Protein AF-D8TFS9-F1 (afdb_monomer)

Radius of gyration: 21.05 Å; Cα contacts (8 Å, |Δi|>4): 152; chains: 1; bounding box: 56×40×68 Å

pLDDT: mean 81.39, std 11.52, range [49.81, 95.06]

Nearest PDB structures (foldseek):
  8snb-assembly1_8K  TM=3.494E-01  e=4.617E+00  Strongylocentrotus purpuratus
  9cpb-assembly1_5T  TM=3.994E-01  e=9.824E+00  Bos taurus

InterPro domains:
  IPR008390 AWPM-19-like [PF05512] (21-144)
  IPR008390 AWPM-19-like [PTHR33294] (7-156)

Solvent-accessible surface area (backbone atoms only — not comparable to full-atom values): 8998 Å² total; per-residue (Å²): 110,76,71,59,58,51,52,55,49,51,52,51,52,53,50,47,52,52,49,50,54,53,33,54,52,47,32,51,45,21,50,50,53,44,55,48,42,61,74,62,42,52,95,91,51,55,75,66,51,55,86,87,56,52,65,55,51,56,58,33,21,53,41,37,36,54,23,24,55,44,37,52,53,20,43,53,36,42,52,53,18,72,75,66,73,39,73,74,38,44,56,53,20,43,54,35,40,53,53,22,38,55,35,25,48,54,24,26,54,42,33,54,51,49,66,71,67,57,72,91,75,54,72,65,58,58,48,44,40,53,52,40,59,48,47,38,59,59,44,48,56,54,48,52,53,45,52,54,52,52,54,55,53,53,62,75,69,52,76,83,78,71,80,77,78,82,125

Sequence (167 aa):
MVRQDQIARALSLFSLLALTIFYVITIALASWALNRAFKESTPGSPVLGSTHGNAATPFLALTTLISGVVGMAAVILGLQHVASWKAKTLIAANAATIIAWALSLLAMGLACREVGLGGRRDGNLRSLEGFVIFLPWVLLVQMVTWQAAMVVQRVEHAPPTTPRMTV

Secondary structure (DSSP, 8-state):
-HHHHHHHHHHHHHHHHHHHHHHHHHHHHHHHHHHHHHHH--TTS-TTS-SSS-TTHHHHHHHHHHHHHHHHHHHHHHHHHHHH--HHHHHHHHHHHHHHHHHHHHHHHHHHHHHHH-----HHHHHHHHHHHHHHHHHHHHHHHHHHHHHHHHHHTSPP-------

Foldseek 3Di:
DVVVLVVLLVVLVVLLVVLLVLLVLLLVLLVVLLVVLCVQDDVPRPSQDDPAADSLSPVLSVLSNVLSVLSVVLSVLSVVCSVPVDPVSLVVSLVSLVVSLVSLVVSLVSLVVRVVVDHDDDPSSVVSSVSSVCSNVSSVVSNVSSVVSNVVVVVVPDDPPDPPPDD

Organism: Selaginella moellendorffii (NCBI:txid88036)

Structure (mmCIF, N/CA/C/O backbone):
data_AF-D8TFS9-F1
#
_entry.id   AF-D8TFS9-F1
#
loop_
_atom_site.group_PDB
_atom_site.id
_atom_site.type_symbol
_atom_site.label_atom_id
_atom_site.label_alt_id
_atom_site.label_comp_id
_atom_site.label_asym_id
_atom_site.label_entity_id
_atom_site.label_seq_id
_atom_site.pdbx_PDB_ins_code
_atom_site.Cartn_x
_atom_site.Cartn_y
_atom_site.Cartn_z
_atom_site.occupancy
_atom_site.B_iso_or_equiv
_atom_site.auth_seq_id
_atom_site.auth_comp_id
_atom_site.auth_asym_id
_atom_site.auth_atom_id
_atom_site.pdbx_PDB_model_num
ATOM 1 N N . MET A 1 1 ? -25.813 3.974 19.005 1.00 54.72 1 MET A N 1
ATOM 2 C CA . MET A 1 1 ? -24.366 3.669 19.011 1.00 54.72 1 MET A CA 1
ATOM 3 C C . MET A 1 1 ? -24.050 2.379 18.260 1.00 54.72 1 MET A C 1
ATOM 5 O O . MET A 1 1 ? -23.499 2.499 17.180 1.00 54.72 1 MET A O 1
ATOM 9 N N . VAL A 1 2 ? -24.558 1.205 18.670 1.00 58.91 2 VAL A N 1
ATOM 10 C CA . VAL A 1 2 ? -24.232 -0.115 18.062 1.00 58.91 2 VAL A CA 1
ATOM 11 C C . VAL A 1 2 ? -24.246 -0.178 16.519 1.00 58.91 2 VAL A C 1
ATOM 13 O O . VAL A 1 2 ? -23.378 -0.810 15.930 1.00 58.91 2 VAL A O 1
ATOM 16 N N . ARG A 1 3 ? -25.195 0.473 15.827 1.00 65.12 3 ARG A N 1
ATOM 17 C CA . ARG A 1 3 ? -25.280 0.425 14.350 1.00 65.12 3 ARG A CA 1
ATOM 18 C C . ARG A 1 3 ? -24.186 1.242 13.640 1.00 65.12 3 ARG A C 1
ATOM 20 O O . ARG A 1 3 ? -23.783 0.864 12.547 1.00 65.12 3 ARG A O 1
ATOM 27 N N . GLN A 1 4 ? -23.699 2.334 14.237 1.00 65.25 4 GLN A N 1
ATOM 28 C CA . GLN A 1 4 ? -22.657 3.171 13.622 1.00 65.25 4 GLN A CA 1
ATOM 29 C C . GLN A 1 4 ? -21.270 2.530 13.732 1.00 65.25 4 GLN A C 1
ATOM 31 O O . GLN A 1 4 ? -20.496 2.576 12.778 1.00 65.25 4 GLN A O 1
ATOM 36 N N . ASP A 1 5 ? -21.015 1.823 14.831 1.00 69.44 5 ASP A N 1
ATOM 37 C CA . ASP A 1 5 ? -19.751 1.117 15.058 1.00 69.44 5 ASP A CA 1
ATOM 38 C C . ASP A 1 5 ? -19.565 -0.042 14.063 1.00 69.44 5 ASP A C 1
ATOM 40 O O . ASP A 1 5 ? -18.458 -0.306 13.595 1.00 69.44 5 ASP A O 1
ATOM 44 N N . GLN A 1 6 ? -20.662 -0.707 13.677 1.00 77.62 6 GLN A N 1
ATOM 45 C CA . GLN A 1 6 ? -20.653 -1.778 12.672 1.00 77.62 6 GLN A CA 1
ATOM 46 C C . GLN A 1 6 ? -20.359 -1.253 11.261 1.00 77.62 6 GLN A C 1
ATOM 48 O O . GLN A 1 6 ? -19.581 -1.864 10.531 1.00 77.62 6 GLN A O 1
ATOM 53 N N . ILE A 1 7 ? -20.928 -0.102 10.885 1.00 79.81 7 ILE A N 1
ATOM 54 C CA . ILE A 1 7 ? -20.687 0.517 9.571 1.00 79.81 7 ILE A CA 1
ATOM 55 C C . ILE A 1 7 ? -19.230 0.985 9.461 1.00 79.81 7 ILE A C 1
ATOM 57 O O . ILE A 1 7 ? -18.580 0.725 8.451 1.00 79.81 7 ILE A O 1
ATOM 61 N N . ALA A 1 8 ? -18.688 1.610 10.512 1.00 76.81 8 ALA A N 1
ATOM 62 C CA . ALA A 1 8 ? -17.292 2.048 10.541 1.00 76.81 8 ALA A CA 1
ATOM 63 C C . ALA A 1 8 ? -16.307 0.868 10.439 1.00 76.81 8 ALA A C 1
ATOM 65 O O . ALA A 1 8 ? -15.311 0.952 9.721 1.00 76.81 8 ALA A O 1
ATOM 66 N N . ARG A 1 9 ? -16.609 -0.254 11.108 1.00 81.44 9 ARG A N 1
ATOM 67 C CA . ARG A 1 9 ? -15.831 -1.501 11.015 1.00 81.44 9 ARG A CA 1
ATOM 68 C C . ARG A 1 9 ? -15.893 -2.130 9.628 1.00 81.44 9 ARG A C 1
ATOM 70 O O . ARG A 1 9 ? -14.866 -2.542 9.103 1.00 81.44 9 ARG A O 1
ATOM 77 N N . ALA A 1 10 ? -17.075 -2.192 9.023 1.00 85.56 10 ALA A N 1
ATOM 78 C CA . ALA A 1 10 ? -17.228 -2.735 7.677 1.00 85.56 10 ALA A CA 1
ATOM 79 C C . ALA A 1 10 ? -16.468 -1.890 6.640 1.00 85.56 10 ALA A C 1
ATOM 81 O O . ALA A 1 10 ? -15.770 -2.438 5.788 1.00 85.56 10 ALA A O 1
ATOM 82 N N . LEU A 1 11 ? -16.546 -0.560 6.755 1.00 86.12 11 LEU A N 1
ATOM 83 C CA . LEU A 1 11 ? -15.844 0.365 5.867 1.00 86.12 11 LEU A CA 1
ATOM 84 C C . LEU A 1 11 ? -14.318 0.249 6.004 1.00 86.12 11 LEU A C 1
ATOM 86 O O . LEU A 1 11 ? -13.615 0.213 4.994 1.00 86.12 11 LEU A O 1
ATOM 90 N N . SER A 1 12 ? -13.800 0.151 7.234 1.00 86.19 12 SER A N 1
ATOM 91 C CA . SER A 1 12 ? -12.358 0.004 7.458 1.00 86.19 12 SER A CA 1
ATOM 92 C C . SER A 1 12 ? -11.834 -1.340 6.953 1.00 86.19 12 SER A C 1
ATOM 94 O O . SER A 1 12 ? -10.792 -1.376 6.305 1.00 86.19 12 SER A O 1
ATOM 96 N N . LEU A 1 13 ? -12.574 -2.433 7.158 1.00 89.19 13 LEU A N 1
ATOM 97 C CA . LEU A 1 13 ? -12.218 -3.747 6.617 1.00 89.19 13 LEU A CA 1
ATOM 98 C C . LEU A 1 13 ? -12.205 -3.757 5.087 1.00 89.19 13 LEU A C 1
ATOM 100 O O . LEU A 1 13 ? -11.273 -4.294 4.492 1.00 89.19 13 LEU A O 1
ATOM 104 N N . PHE A 1 14 ? -13.200 -3.136 4.449 1.00 89.56 14 PHE A N 1
ATOM 105 C CA . PHE A 1 14 ? -13.251 -3.019 2.993 1.00 89.56 14 PHE A CA 1
ATOM 106 C C . PHE A 1 14 ? -12.044 -2.244 2.441 1.00 89.56 14 PHE A C 1
ATOM 108 O O . PHE A 1 14 ? -11.388 -2.699 1.504 1.00 89.56 14 PHE A O 1
ATOM 115 N N . SER A 1 15 ? -11.704 -1.113 3.066 1.00 87.50 15 SER A N 1
ATOM 116 C CA . SER A 1 15 ? -10.525 -0.311 2.715 1.00 87.50 15 SER A CA 1
ATOM 117 C C . SER A 1 15 ? -9.213 -1.090 2.895 1.00 87.50 15 SER A C 1
ATOM 119 O O . SER A 1 15 ? -8.370 -1.107 1.998 1.00 87.50 15 SER A O 1
ATOM 121 N N . LEU A 1 16 ? -9.053 -1.81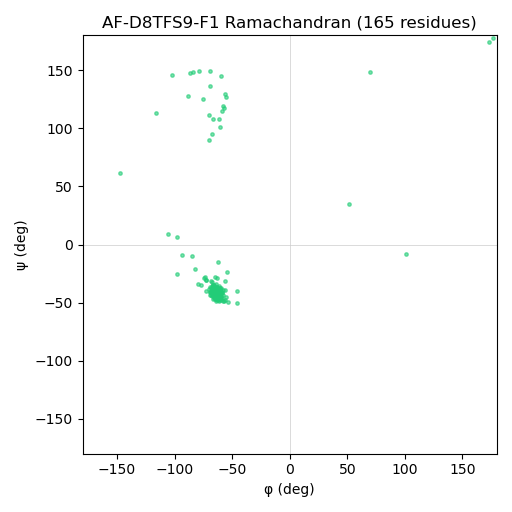3 4.010 1.00 90.31 16 LEU A N 1
ATOM 122 C CA . LEU A 1 16 ? -7.874 -2.648 4.269 1.00 90.31 16 LEU A CA 1
ATOM 123 C C . LEU A 1 16 ? -7.743 -3.803 3.265 1.00 90.31 16 LEU A C 1
ATOM 125 O O . LEU A 1 16 ? -6.632 -4.112 2.829 1.00 90.31 16 LEU A O 1
ATOM 129 N N . LEU A 1 17 ? -8.856 -4.416 2.852 1.00 91.62 17 LEU A N 1
ATOM 130 C CA . LEU A 1 17 ? -8.852 -5.447 1.814 1.00 91.62 17 LEU A CA 1
ATOM 131 C C . LEU A 1 17 ? -8.394 -4.870 0.468 1.00 91.62 17 LEU A C 1
ATOM 133 O O . LEU A 1 17 ? -7.517 -5.444 -0.177 1.00 91.62 17 LEU A O 1
ATOM 137 N N . ALA A 1 18 ? -8.935 -3.714 0.074 1.00 90.56 18 ALA A N 1
ATOM 138 C CA . ALA A 1 18 ? -8.519 -3.025 -1.143 1.00 90.56 18 ALA A CA 1
ATOM 139 C C . ALA A 1 18 ? -7.018 -2.692 -1.112 1.00 90.56 18 ALA A C 1
ATOM 141 O O . ALA A 1 18 ? -6.302 -3.004 -2.063 1.00 90.56 18 ALA A O 1
ATOM 142 N N . LEU A 1 19 ? -6.517 -2.148 0.003 1.00 91.56 19 LEU A N 1
ATOM 143 C CA . LEU A 1 19 ? -5.090 -1.875 0.199 1.00 91.56 19 LEU A CA 1
ATOM 144 C C . LEU A 1 19 ? -4.236 -3.139 0.078 1.00 91.56 19 LEU A C 1
ATOM 146 O O . LEU A 1 19 ? -3.196 -3.103 -0.572 1.00 91.56 19 LEU A O 1
ATOM 150 N N . THR A 1 20 ? -4.685 -4.262 0.642 1.00 93.19 20 THR A N 1
ATOM 151 C CA . THR A 1 20 ? -3.983 -5.550 0.523 1.00 93.19 20 THR A CA 1
ATOM 152 C C . THR A 1 20 ? -3.798 -5.941 -0.942 1.00 93.19 20 THR A C 1
ATOM 154 O O . THR A 1 20 ? -2.691 -6.265 -1.364 1.00 93.19 20 THR A O 1
ATOM 157 N N . ILE A 1 21 ? -4.869 -5.864 -1.736 1.00 93.44 21 ILE A N 1
ATOM 158 C CA . ILE A 1 21 ? -4.841 -6.200 -3.165 1.00 93.44 21 ILE A CA 1
ATOM 159 C C . ILE A 1 21 ? -3.891 -5.257 -3.913 1.00 93.44 21 ILE A C 1
ATOM 161 O O . ILE A 1 21 ? -3.036 -5.716 -4.671 1.00 93.44 21 ILE A O 1
ATOM 165 N N . PHE A 1 22 ? -3.993 -3.950 -3.660 1.00 91.62 22 PHE A N 1
ATOM 166 C CA . PHE A 1 22 ? -3.105 -2.948 -4.249 1.00 91.62 22 PHE A CA 1
ATOM 167 C C . PHE A 1 22 ? -1.629 -3.220 -3.925 1.00 91.62 22 PHE A C 1
ATOM 169 O O . PHE A 1 22 ? -0.792 -3.158 -4.823 1.00 91.62 22 PHE A O 1
ATOM 176 N N . TYR A 1 23 ? -1.303 -3.569 -2.677 1.00 92.56 23 TYR A N 1
ATOM 177 C CA . TYR A 1 23 ? 0.067 -3.887 -2.273 1.00 92.56 23 TYR A CA 1
ATOM 178 C C . TYR A 1 23 ? 0.597 -5.177 -2.896 1.00 92.56 23 TYR A C 1
ATOM 180 O O . TYR A 1 23 ? 1.743 -5.216 -3.335 1.00 92.56 23 TYR A O 1
ATOM 188 N N . VAL A 1 24 ? -0.223 -6.224 -2.998 1.00 94.12 24 VAL A N 1
ATOM 189 C CA . VAL A 1 24 ? 0.186 -7.468 -3.668 1.00 94.12 24 VAL A CA 1
ATOM 190 C C . VAL A 1 24 ? 0.508 -7.206 -5.141 1.00 94.12 24 VAL A C 1
ATOM 192 O O . VAL A 1 24 ? 1.537 -7.666 -5.637 1.00 94.12 24 VAL A O 1
ATOM 195 N N . ILE A 1 25 ? -0.326 -6.421 -5.831 1.00 92.19 25 ILE A N 1
ATOM 196 C CA . ILE A 1 25 ? -0.108 -6.069 -7.239 1.00 92.19 25 ILE A CA 1
ATOM 197 C C . ILE A 1 25 ? 1.161 -5.221 -7.404 1.00 92.19 25 ILE A C 1
ATOM 199 O O . ILE A 1 25 ? 1.980 -5.522 -8.2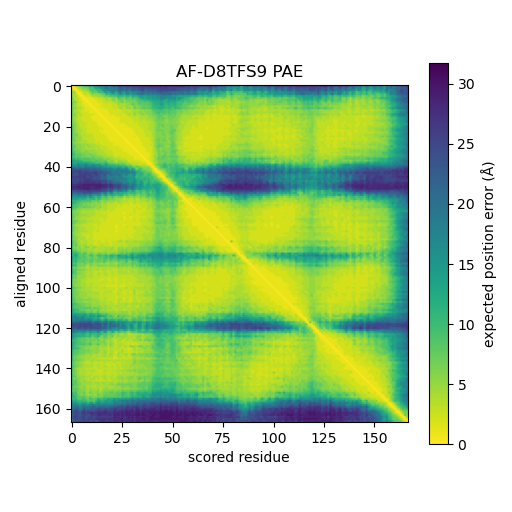73 1.00 92.19 25 ILE A O 1
ATOM 203 N N . THR A 1 26 ? 1.370 -4.194 -6.571 1.00 91.31 26 THR A N 1
ATOM 204 C CA . THR A 1 26 ? 2.572 -3.347 -6.672 1.00 91.31 26 THR A CA 1
ATOM 205 C C . THR A 1 26 ? 3.849 -4.113 -6.370 1.00 91.31 26 THR A C 1
ATOM 207 O O . THR A 1 26 ? 4.826 -3.948 -7.098 1.00 91.31 26 THR A O 1
ATOM 210 N N . ILE A 1 27 ? 3.848 -4.997 -5.368 1.00 93.19 27 ILE A N 1
ATOM 211 C CA . ILE A 1 27 ? 4.997 -5.858 -5.062 1.00 93.19 27 ILE A CA 1
ATOM 212 C C . ILE A 1 27 ? 5.284 -6.799 -6.235 1.00 93.19 27 ILE A C 1
ATOM 214 O O . ILE A 1 27 ? 6.445 -6.943 -6.617 1.00 93.19 27 ILE A O 1
ATOM 218 N N . ALA A 1 28 ? 4.260 -7.407 -6.841 1.00 92.44 28 ALA A N 1
ATOM 219 C CA . ALA A 1 28 ? 4.433 -8.302 -7.985 1.00 92.44 28 ALA A CA 1
ATOM 220 C C . ALA A 1 28 ? 5.030 -7.572 -9.201 1.00 92.44 28 ALA A C 1
ATOM 222 O O . ALA A 1 28 ? 5.991 -8.053 -9.804 1.00 92.44 28 ALA A O 1
ATOM 223 N N . LEU A 1 29 ? 4.514 -6.382 -9.524 1.00 88.06 29 LEU A N 1
ATOM 224 C CA . LEU A 1 29 ? 5.020 -5.549 -10.616 1.00 88.06 29 LEU A CA 1
ATOM 225 C C . LEU A 1 29 ? 6.446 -5.036 -10.344 1.00 88.06 29 LEU A C 1
ATOM 227 O O . LEU A 1 29 ? 7.290 -5.080 -11.239 1.00 88.06 29 LEU A O 1
ATOM 231 N N . ALA A 1 30 ? 6.744 -4.607 -9.114 1.00 88.25 30 ALA A N 1
ATOM 232 C CA . ALA A 1 30 ? 8.082 -4.169 -8.715 1.00 88.25 30 ALA A CA 1
ATOM 233 C C . ALA A 1 30 ? 9.095 -5.326 -8.740 1.00 88.25 30 ALA A C 1
ATOM 235 O O . ALA A 1 30 ? 10.209 -5.166 -9.237 1.00 88.25 30 ALA A O 1
ATOM 236 N N . SER A 1 31 ? 8.691 -6.515 -8.283 1.00 89.56 31 SER A N 1
ATOM 237 C CA . SER A 1 31 ? 9.503 -7.738 -8.346 1.00 89.56 31 SER A CA 1
ATOM 238 C C . SER A 1 31 ? 9.793 -8.142 -9.788 1.00 89.56 31 SER A C 1
ATOM 240 O O . SER A 1 31 ? 10.921 -8.504 -10.118 1.00 89.56 31 SER A O 1
ATOM 242 N N . TRP A 1 32 ? 8.796 -8.040 -10.671 1.00 88.50 32 TRP A N 1
ATOM 243 C CA . TRP A 1 32 ? 8.974 -8.280 -12.101 1.00 88.50 32 TRP A CA 1
ATOM 244 C C . TRP A 1 32 ? 9.969 -7.293 -12.725 1.00 88.50 32 TRP A C 1
ATOM 246 O O . TRP A 1 32 ? 10.882 -7.723 -13.432 1.00 88.50 32 TRP A O 1
ATOM 256 N N . ALA A 1 33 ? 9.837 -5.996 -12.425 1.00 83.38 33 ALA A N 1
ATOM 257 C CA . ALA A 1 33 ? 10.741 -4.960 -12.923 1.00 83.38 33 ALA A CA 1
ATOM 258 C C . ALA A 1 33 ? 12.186 -5.187 -12.444 1.00 83.38 33 ALA A C 1
ATOM 260 O O . ALA A 1 33 ? 13.122 -5.109 -13.239 1.00 83.38 33 ALA A O 1
ATOM 261 N N . LEU A 1 34 ? 12.365 -5.552 -11.171 1.00 83.44 34 LEU A N 1
ATOM 262 C CA . LEU A 1 34 ? 13.675 -5.848 -10.594 1.00 83.44 34 LEU A CA 1
ATOM 263 C C . LEU A 1 34 ? 14.302 -7.119 -11.194 1.00 83.44 34 LEU A C 1
ATOM 265 O O . LEU A 1 34 ? 15.473 -7.118 -11.564 1.00 83.44 34 LEU A O 1
ATOM 269 N N . ASN A 1 35 ? 13.523 -8.194 -11.355 1.00 85.62 35 ASN A N 1
ATOM 270 C CA . ASN A 1 35 ? 13.983 -9.433 -11.994 1.00 85.62 35 ASN A CA 1
ATOM 271 C C . ASN A 1 35 ? 14.444 -9.196 -13.438 1.00 85.62 35 ASN A C 1
ATOM 273 O O . ASN A 1 35 ? 15.411 -9.796 -13.901 1.00 85.62 35 ASN A O 1
ATOM 277 N N . ARG A 1 36 ? 13.759 -8.307 -14.160 1.00 78.00 36 ARG A N 1
ATOM 278 C CA . ARG A 1 36 ? 14.151 -7.934 -15.515 1.00 78.00 36 ARG A CA 1
ATOM 279 C C . ARG A 1 36 ? 15.452 -7.134 -15.543 1.00 78.00 36 ARG A C 1
ATOM 281 O O . ARG A 1 36 ? 16.306 -7.443 -16.367 1.00 78.00 36 ARG A O 1
ATOM 288 N N . ALA A 1 37 ? 15.636 -6.203 -14.607 1.00 75.38 37 ALA A N 1
ATOM 289 C CA . ALA A 1 37 ? 16.886 -5.457 -14.474 1.00 75.38 37 ALA A CA 1
ATOM 290 C C . ALA A 1 37 ? 18.102 -6.391 -14.302 1.00 75.38 37 ALA A C 1
ATOM 292 O O . ALA A 1 37 ? 19.131 -6.176 -14.934 1.00 75.38 37 ALA A O 1
ATOM 293 N N . PHE A 1 38 ? 17.962 -7.480 -13.534 1.00 74.94 38 PHE A N 1
ATOM 294 C CA . PHE A 1 38 ? 19.022 -8.489 -13.391 1.00 74.94 38 PHE A CA 1
ATOM 295 C C . PHE A 1 38 ? 19.268 -9.323 -14.654 1.00 74.94 38 PHE A C 1
ATOM 297 O O . PHE A 1 38 ? 20.406 -9.680 -14.943 1.00 74.94 38 PHE A O 1
ATOM 304 N N . LYS A 1 39 ? 18.222 -9.665 -15.414 1.00 74.75 39 LYS A N 1
ATOM 305 C CA . LYS A 1 39 ? 18.382 -10.435 -16.662 1.00 74.75 39 LYS A CA 1
ATOM 306 C C . LYS A 1 39 ? 19.086 -9.638 -17.754 1.00 74.75 39 LYS A C 1
ATOM 308 O O . LYS A 1 39 ? 19.762 -10.221 -18.593 1.00 74.75 39 LYS A O 1
ATOM 313 N N . GLU A 1 40 ? 18.887 -8.327 -17.756 1.00 70.94 40 GLU A N 1
ATOM 314 C CA . GLU A 1 40 ? 19.415 -7.426 -18.778 1.00 70.94 40 GLU A CA 1
ATOM 315 C C . GLU A 1 40 ? 20.770 -6.814 -18.393 1.00 70.94 40 GLU A C 1
ATOM 317 O O . GLU A 1 40 ? 21.414 -6.198 -19.241 1.00 70.94 40 GLU A O 1
ATOM 322 N N . SER A 1 41 ? 21.238 -6.999 -17.151 1.00 66.12 41 SER A N 1
ATOM 323 C CA . SER A 1 41 ? 22.560 -6.532 -16.735 1.00 66.12 41 SER A CA 1
ATOM 324 C C . SER A 1 41 ? 23.665 -7.357 -17.404 1.00 66.12 41 SER A C 1
ATOM 326 O O . SER A 1 41 ? 23.852 -8.536 -17.102 1.00 66.12 41 SER A O 1
ATOM 328 N N . THR A 1 42 ? 24.414 -6.735 -18.312 1.00 63.09 42 THR A N 1
ATOM 329 C CA . THR A 1 42 ? 25.625 -7.308 -18.921 1.00 63.09 42 THR A CA 1
ATOM 330 C C . THR A 1 42 ? 26.779 -7.427 -17.911 1.00 63.09 42 THR A C 1
ATOM 332 O O . THR A 1 42 ? 26.905 -6.577 -17.022 1.00 63.09 42 THR A O 1
ATOM 335 N N . PRO A 1 43 ? 27.678 -8.426 -18.043 1.00 59.94 43 PRO A N 1
ATOM 336 C CA . PRO A 1 43 ? 28.878 -8.512 -17.212 1.00 59.94 43 PRO A CA 1
ATOM 337 C C . PRO A 1 43 ? 29.731 -7.245 -17.379 1.00 59.94 43 PRO A C 1
ATOM 339 O O . PRO A 1 43 ? 30.222 -6.968 -18.470 1.00 59.94 43 PRO A O 1
ATOM 342 N N . GLY A 1 44 ? 29.877 -6.456 -16.311 1.00 60.66 44 GLY A N 1
ATOM 343 C CA . GLY A 1 44 ? 30.644 -5.202 -16.310 1.00 60.66 44 GLY A CA 1
ATOM 344 C C . GLY A 1 44 ? 29.820 -3.910 -16.418 1.00 60.66 44 GLY A C 1
ATOM 345 O O . GLY A 1 44 ? 30.378 -2.835 -16.210 1.00 60.66 44 GLY A O 1
ATOM 346 N N . SER A 1 45 ? 28.506 -3.977 -16.669 1.00 58.53 45 SER A N 1
ATOM 347 C CA . SER A 1 45 ? 27.613 -2.813 -16.517 1.00 58.53 45 SER A CA 1
ATOM 348 C C . SER A 1 45 ? 27.109 -2.689 -15.072 1.00 58.53 45 SER A C 1
ATOM 350 O O . SER A 1 45 ? 26.908 -3.720 -14.422 1.00 58.53 45 SER A O 1
ATOM 352 N N . PRO A 1 46 ? 26.868 -1.472 -14.542 1.00 59.12 46 PRO A N 1
ATOM 353 C CA . PRO A 1 46 ? 26.258 -1.318 -13.226 1.00 59.12 46 PRO A CA 1
ATOM 354 C C . PRO A 1 46 ? 24.911 -2.051 -13.185 1.00 59.12 46 PRO A C 1
ATOM 356 O O . PRO A 1 46 ? 24.059 -1.810 -14.030 1.00 59.12 46 PRO A O 1
ATOM 359 N N . VAL A 1 47 ? 24.684 -2.895 -12.172 1.00 57.88 47 VAL A N 1
ATOM 360 C CA . VAL A 1 47 ? 23.406 -3.613 -11.947 1.00 57.88 47 VAL A CA 1
ATOM 361 C C . VAL A 1 47 ? 22.203 -2.651 -11.872 1.00 57.88 47 VAL A C 1
ATOM 363 O O . VAL A 1 47 ? 21.069 -3.028 -12.146 1.00 57.88 47 VAL A O 1
ATOM 366 N N . LEU A 1 48 ? 22.463 -1.386 -11.524 1.00 59.47 48 LEU A N 1
ATOM 367 C CA . LEU A 1 48 ? 21.488 -0.298 -11.411 1.00 59.47 48 LEU A CA 1
ATOM 368 C C . LEU A 1 48 ? 21.560 0.716 -12.576 1.00 59.47 48 LEU A C 1
ATOM 370 O O . LEU A 1 48 ? 20.945 1.775 -12.494 1.00 59.47 48 LEU A O 1
ATOM 374 N N . GLY A 1 49 ? 22.326 0.433 -13.636 1.00 53.97 49 GLY A N 1
ATOM 375 C CA . GLY A 1 49 ? 22.506 1.294 -14.809 1.00 53.97 49 GLY A CA 1
ATOM 376 C C . GLY A 1 49 ? 21.959 0.610 -16.057 1.00 53.97 49 GLY A C 1
ATOM 377 O O . GLY A 1 49 ? 22.465 -0.425 -16.477 1.00 53.97 49 GLY A O 1
ATOM 378 N N . SER A 1 50 ? 20.892 1.155 -16.630 1.00 52.41 50 SER A N 1
ATOM 379 C CA . SER A 1 50 ? 20.107 0.478 -17.658 1.00 52.41 50 SER A CA 1
ATOM 380 C C . SER A 1 50 ? 20.782 0.457 -19.034 1.00 52.41 50 SER A C 1
ATOM 382 O O . SER A 1 50 ? 21.062 1.495 -19.630 1.00 52.41 50 SER A O 1
ATOM 384 N N . THR A 1 51 ? 20.938 -0.748 -19.587 1.00 49.81 51 THR A N 1
ATOM 385 C CA . THR A 1 51 ? 21.197 -0.985 -21.017 1.00 49.81 51 THR A CA 1
ATOM 386 C C . THR A 1 51 ? 19.891 -0.961 -21.836 1.00 49.81 51 THR A C 1
ATOM 388 O O . THR A 1 51 ? 19.942 -0.689 -23.028 1.00 49.81 51 THR A O 1
ATOM 391 N N . HIS A 1 52 ? 18.710 -1.164 -21.220 1.00 51.84 52 HIS A N 1
ATOM 392 C CA . HIS A 1 52 ? 17.393 -1.126 -21.893 1.00 51.84 52 HIS A CA 1
ATOM 393 C C . HIS A 1 52 ? 16.257 -0.600 -20.981 1.00 51.84 52 HIS A C 1
ATOM 395 O O . HIS A 1 52 ? 15.281 -1.282 -20.691 1.00 51.84 52 HIS A O 1
ATOM 401 N N . GLY A 1 53 ? 16.376 0.645 -20.518 1.00 58.91 53 GLY A N 1
ATOM 402 C CA . GLY A 1 53 ? 15.394 1.331 -19.666 1.00 58.91 53 GLY A CA 1
ATOM 403 C C . GLY A 1 53 ? 15.904 2.714 -19.262 1.00 58.91 53 GLY A C 1
ATOM 404 O O . GLY A 1 53 ? 17.024 3.076 -19.626 1.00 58.91 53 GLY A O 1
ATOM 405 N N . ASN A 1 54 ? 15.125 3.494 -18.518 1.00 64.81 54 ASN A N 1
ATOM 406 C CA . ASN A 1 54 ? 15.617 4.758 -17.972 1.00 64.81 54 ASN A CA 1
ATOM 407 C C . ASN A 1 54 ? 16.374 4.507 -16.652 1.00 64.81 54 ASN A C 1
ATOM 409 O O . ASN A 1 54 ? 16.047 3.581 -15.910 1.00 64.81 54 ASN A O 1
ATOM 413 N N . ALA A 1 55 ? 17.384 5.321 -16.332 1.00 69.19 55 ALA A N 1
ATOM 414 C CA . ALA A 1 55 ? 18.263 5.079 -15.177 1.00 69.19 55 ALA A CA 1
ATOM 415 C C . ALA A 1 55 ? 17.532 5.102 -13.814 1.00 69.19 55 ALA A C 1
ATOM 417 O O . ALA A 1 55 ? 18.074 4.651 -12.809 1.00 69.19 55 ALA A O 1
ATOM 418 N N . ALA A 1 56 ? 16.301 5.616 -13.765 1.00 71.81 56 ALA A N 1
ATOM 419 C CA . ALA A 1 56 ? 15.493 5.695 -12.552 1.00 71.81 56 ALA A CA 1
ATOM 420 C C . ALA A 1 56 ? 14.702 4.404 -12.238 1.00 71.81 56 ALA A C 1
ATOM 422 O O . ALA A 1 56 ? 14.202 4.255 -11.121 1.00 71.81 56 ALA A O 1
ATOM 423 N N . THR A 1 57 ? 14.646 3.437 -13.161 1.00 77.69 57 THR A N 1
ATOM 424 C CA . THR A 1 57 ? 13.717 2.297 -13.070 1.00 77.69 57 THR A CA 1
ATOM 425 C C . THR A 1 57 ? 14.073 1.335 -11.946 1.00 77.69 57 THR A C 1
ATOM 427 O O . THR A 1 57 ? 13.173 0.954 -11.191 1.00 77.69 57 THR A O 1
ATOM 430 N N . PRO A 1 58 ? 15.352 0.965 -11.742 1.00 77.31 58 PRO A N 1
ATOM 431 C CA . PRO A 1 58 ? 15.700 0.109 -10.614 1.00 77.31 58 PRO A CA 1
ATOM 432 C C . PRO A 1 58 ? 15.502 0.815 -9.263 1.00 77.31 58 PRO A C 1
ATOM 434 O O . PRO A 1 58 ? 15.107 0.170 -8.291 1.00 77.31 58 PRO A O 1
ATOM 437 N N . PHE A 1 59 ? 15.692 2.138 -9.193 1.00 82.69 59 PHE A N 1
ATOM 438 C CA . PHE A 1 59 ? 15.424 2.913 -7.976 1.00 82.69 59 PHE A CA 1
ATOM 439 C C . PHE A 1 59 ? 13.927 2.965 -7.655 1.00 82.69 59 PHE A C 1
ATOM 441 O O . PHE A 1 59 ? 13.539 2.769 -6.500 1.00 82.69 59 PHE A O 1
ATOM 448 N N . LEU A 1 60 ? 13.076 3.165 -8.667 1.00 85.81 60 LEU A N 1
ATOM 449 C CA . LEU A 1 60 ? 11.624 3.076 -8.519 1.00 85.81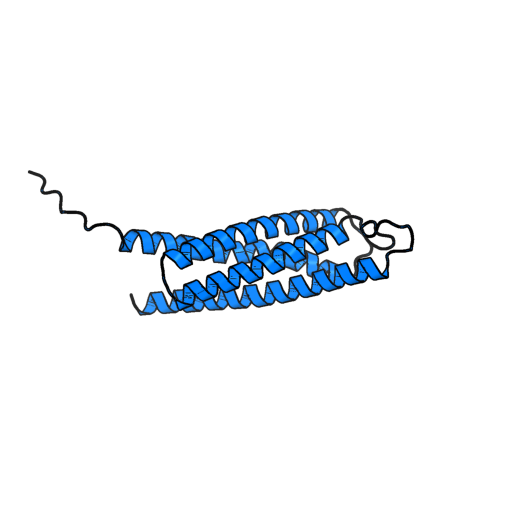 60 LEU A CA 1
ATOM 450 C C . LEU A 1 60 ? 11.202 1.676 -8.050 1.00 85.81 60 LEU A C 1
ATOM 452 O O . LEU A 1 60 ? 10.410 1.557 -7.116 1.00 85.81 60 LEU A O 1
ATOM 456 N N . ALA A 1 61 ? 11.743 0.615 -8.653 1.00 87.00 61 ALA A N 1
ATOM 457 C CA . ALA A 1 61 ? 11.397 -0.757 -8.292 1.00 87.00 61 ALA A CA 1
ATOM 458 C C . ALA A 1 61 ? 11.752 -1.075 -6.829 1.00 87.00 61 ALA A C 1
ATOM 460 O O . ALA A 1 61 ? 10.904 -1.572 -6.089 1.00 87.00 61 ALA A O 1
ATOM 461 N N . LEU A 1 62 ? 12.966 -0.735 -6.381 1.00 89.50 62 LEU A N 1
ATOM 462 C CA . LEU A 1 62 ? 13.416 -0.987 -5.006 1.00 89.50 62 LEU A CA 1
ATOM 463 C C . LEU A 1 62 ? 12.606 -0.200 -3.972 1.00 89.50 62 LEU A C 1
ATOM 465 O O . LEU A 1 62 ? 12.155 -0.763 -2.975 1.00 89.50 62 LEU A O 1
ATOM 469 N N . THR A 1 63 ? 12.387 1.093 -4.214 1.00 89.19 63 THR A N 1
ATOM 470 C CA . THR A 1 63 ? 11.597 1.934 -3.300 1.00 89.19 63 THR A CA 1
ATOM 471 C C . THR A 1 63 ? 10.139 1.495 -3.236 1.00 89.19 63 THR A C 1
ATOM 473 O O . THR A 1 63 ? 9.568 1.443 -2.146 1.00 89.19 63 THR A O 1
ATOM 476 N N . THR A 1 64 ? 9.558 1.082 -4.366 1.00 91.88 64 THR A N 1
ATOM 477 C CA . THR A 1 64 ? 8.205 0.513 -4.405 1.00 91.88 64 THR A CA 1
ATOM 478 C C . THR A 1 64 ? 8.126 -0.805 -3.639 1.00 91.88 64 THR A C 1
ATOM 480 O O . THR A 1 64 ? 7.157 -1.028 -2.917 1.00 91.88 64 THR A O 1
ATOM 483 N N . LEU A 1 65 ? 9.149 -1.660 -3.731 1.00 92.56 65 LEU A N 1
ATOM 484 C CA . LEU A 1 65 ? 9.198 -2.925 -2.996 1.00 92.56 65 LEU A CA 1
ATOM 485 C C . LEU A 1 65 ? 9.216 -2.691 -1.478 1.00 92.56 65 LEU A C 1
ATOM 487 O O . LEU A 1 65 ? 8.424 -3.287 -0.750 1.00 92.56 65 LEU A O 1
ATOM 491 N N . ILE A 1 66 ? 10.074 -1.778 -1.007 1.00 93.31 66 ILE A N 1
ATOM 492 C CA . ILE A 1 66 ? 10.165 -1.405 0.414 1.00 93.31 66 ILE A CA 1
ATOM 493 C C . ILE A 1 66 ? 8.835 -0.818 0.889 1.00 93.31 66 ILE A C 1
ATOM 495 O O . ILE A 1 66 ? 8.297 -1.248 1.910 1.00 93.31 66 ILE A O 1
ATOM 499 N N . SER A 1 67 ? 8.273 0.124 0.127 1.00 93.69 67 SER A N 1
ATOM 500 C CA . SER A 1 67 ? 6.972 0.720 0.433 1.00 93.69 67 SER A CA 1
ATOM 501 C C . SER A 1 67 ? 5.865 -0.333 0.494 1.00 93.69 67 SER A C 1
ATOM 503 O O . SER A 1 67 ? 5.028 -0.291 1.392 1.00 93.69 67 SER A O 1
ATOM 505 N N . GLY A 1 68 ? 5.870 -1.307 -0.421 1.00 92.00 68 GLY A N 1
ATOM 506 C CA . GLY A 1 68 ? 4.893 -2.391 -0.454 1.00 92.00 68 GLY A CA 1
ATOM 507 C C . GLY A 1 68 ? 4.968 -3.300 0.773 1.00 92.00 68 GLY A C 1
ATOM 508 O O . GLY A 1 68 ? 3.944 -3.580 1.394 1.00 92.00 68 GLY A O 1
ATOM 509 N N . VAL A 1 69 ? 6.173 -3.718 1.172 1.00 95.06 69 VAL A N 1
ATOM 510 C CA . VAL A 1 69 ? 6.373 -4.570 2.359 1.00 95.06 69 VAL A CA 1
ATOM 511 C C . VAL A 1 69 ? 5.963 -3.840 3.641 1.00 95.06 69 VAL A C 1
ATOM 513 O O . VAL A 1 69 ? 5.267 -4.410 4.484 1.00 95.06 69 VAL A O 1
ATOM 516 N N . VAL A 1 70 ? 6.337 -2.566 3.785 1.00 94.94 70 VAL A N 1
ATOM 517 C CA . VAL A 1 70 ? 5.938 -1.753 4.946 1.00 94.94 70 VAL A CA 1
ATOM 518 C C . VAL A 1 70 ? 4.428 -1.492 4.948 1.00 94.94 70 VAL A C 1
ATOM 520 O O . VAL A 1 70 ? 3.792 -1.548 6.000 1.00 94.94 70 VAL A O 1
ATOM 523 N N . GLY A 1 71 ? 3.830 -1.292 3.774 1.00 91.50 71 GLY A N 1
ATOM 524 C CA . GLY A 1 71 ? 2.386 -1.192 3.592 1.00 91.50 71 GLY A CA 1
ATOM 525 C C . GLY A 1 71 ? 1.630 -2.444 4.037 1.00 91.50 71 GLY A C 1
ATOM 526 O O . GLY A 1 71 ? 0.651 -2.343 4.776 1.00 91.50 71 GLY A O 1
ATOM 527 N N . MET A 1 72 ? 2.127 -3.631 3.679 1.00 92.94 72 MET A N 1
ATOM 528 C CA . MET A 1 72 ? 1.581 -4.911 4.147 1.00 92.94 72 MET A CA 1
ATOM 529 C C . MET A 1 72 ? 1.650 -5.039 5.675 1.00 92.94 72 MET A C 1
ATOM 531 O O . MET A 1 72 ? 0.672 -5.443 6.305 1.00 92.94 72 MET A O 1
ATOM 535 N N . ALA A 1 73 ? 2.764 -4.638 6.295 1.00 93.81 73 ALA A N 1
ATOM 536 C CA . ALA A 1 73 ? 2.884 -4.624 7.754 1.00 93.81 73 ALA A CA 1
ATOM 537 C C . ALA A 1 73 ? 1.871 -3.664 8.412 1.00 93.81 73 ALA A C 1
ATOM 539 O O . ALA A 1 73 ? 1.254 -4.010 9.423 1.00 93.81 73 ALA A O 1
ATOM 540 N N . ALA A 1 74 ? 1.638 -2.489 7.816 1.00 92.38 74 ALA A N 1
ATOM 541 C CA . ALA A 1 74 ? 0.628 -1.542 8.286 1.00 92.38 74 ALA A CA 1
ATOM 542 C C . ALA A 1 74 ? -0.801 -2.111 8.186 1.00 92.38 74 ALA A C 1
ATOM 544 O O . ALA A 1 74 ? -1.595 -1.926 9.110 1.00 92.38 74 ALA A O 1
ATOM 545 N N . VAL A 1 75 ? -1.120 -2.861 7.122 1.00 92.69 75 VAL A N 1
ATOM 546 C CA . VAL A 1 75 ? -2.412 -3.560 6.989 1.00 92.69 75 VAL A CA 1
ATOM 547 C C . VAL A 1 75 ? -2.595 -4.597 8.097 1.00 92.69 75 VAL A C 1
ATOM 549 O O . VAL A 1 75 ? -3.661 -4.640 8.709 1.00 92.69 75 VAL A O 1
ATOM 552 N N . ILE A 1 76 ? -1.565 -5.390 8.411 1.00 92.38 76 ILE A N 1
ATOM 553 C CA . ILE A 1 76 ? -1.625 -6.388 9.493 1.00 92.38 76 ILE A CA 1
ATOM 554 C C . ILE A 1 76 ? -1.927 -5.713 10.837 1.00 92.38 76 ILE A C 1
ATOM 556 O O . ILE A 1 76 ? -2.815 -6.160 11.566 1.00 92.38 76 ILE A O 1
ATOM 560 N N . LEU A 1 77 ? -1.249 -4.604 11.148 1.00 90.94 77 LEU A N 1
ATOM 561 C CA . LEU A 1 77 ? -1.514 -3.822 12.361 1.00 90.94 77 LEU A CA 1
ATOM 562 C C . LEU A 1 77 ? -2.931 -3.223 12.363 1.00 90.94 77 LEU A C 1
ATOM 564 O O . LEU A 1 77 ? -3.592 -3.201 13.402 1.00 90.94 77 LEU A O 1
ATOM 568 N N . GLY A 1 78 ? -3.433 -2.798 11.200 1.00 87.06 78 GLY A N 1
ATOM 569 C CA . GLY A 1 78 ? -4.814 -2.348 11.021 1.00 87.06 78 GLY A CA 1
ATOM 570 C C . GLY A 1 78 ? -5.842 -3.447 11.302 1.00 87.06 78 GLY A C 1
ATOM 571 O O . GLY A 1 78 ? -6.804 -3.217 12.035 1.00 87.06 78 GLY A O 1
ATOM 572 N N . LEU A 1 79 ? -5.617 -4.664 10.800 1.00 88.81 79 LEU A N 1
ATOM 573 C CA . LEU A 1 79 ? -6.474 -5.825 11.068 1.00 88.81 79 LEU A CA 1
ATOM 574 C C . LEU 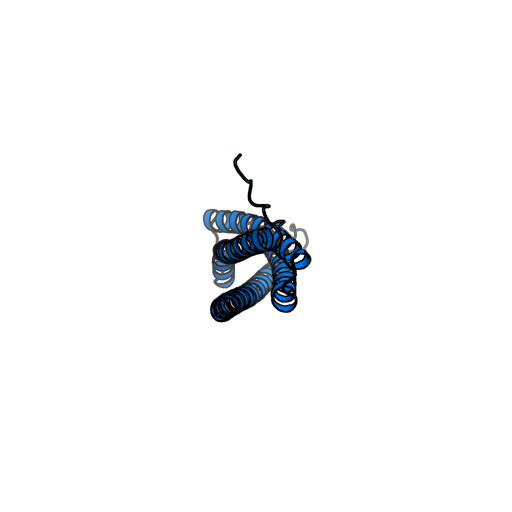A 1 79 ? -6.456 -6.210 12.552 1.00 88.81 79 LEU A C 1
ATOM 576 O O . LEU A 1 79 ? -7.507 -6.473 13.137 1.00 88.81 79 LEU A O 1
ATOM 580 N N . GLN A 1 80 ? -5.282 -6.177 13.189 1.00 87.69 80 GLN A N 1
ATOM 581 C CA . GLN A 1 80 ? -5.153 -6.407 14.631 1.00 87.69 80 GLN A CA 1
ATOM 582 C C . GLN A 1 80 ? -5.914 -5.361 15.455 1.00 87.69 80 GLN A C 1
ATOM 584 O O . GLN A 1 80 ? -6.524 -5.696 16.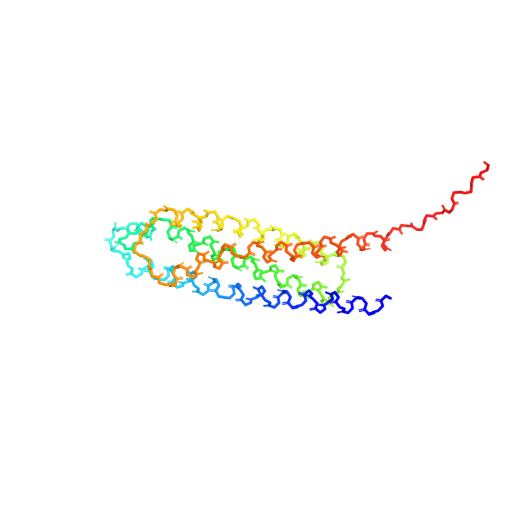478 1.00 87.69 80 GLN A O 1
ATOM 589 N N . HIS A 1 81 ? -5.922 -4.101 15.016 1.00 85.62 81 HIS A N 1
ATOM 590 C CA . HIS A 1 81 ? -6.737 -3.070 15.644 1.00 85.62 81 HIS A CA 1
ATOM 591 C C . HIS A 1 81 ? -8.237 -3.344 15.472 1.00 85.62 81 HIS A C 1
ATOM 593 O O . HIS A 1 81 ? -8.964 -3.301 16.463 1.00 85.62 81 HIS A O 1
ATOM 599 N N . VAL A 1 82 ? -8.704 -3.691 14.267 1.00 84.31 82 VAL A N 1
ATOM 600 C CA . VAL A 1 82 ? -10.129 -4.001 14.040 1.00 84.31 82 VAL A CA 1
ATOM 601 C C . VAL A 1 82 ? -10.590 -5.203 14.874 1.00 84.31 82 VAL A C 1
ATOM 603 O O . VAL A 1 82 ? -11.704 -5.191 15.396 1.00 84.31 82 VAL A O 1
ATOM 606 N N . ALA A 1 83 ? -9.725 -6.202 15.064 1.00 82.75 83 ALA A N 1
ATOM 607 C CA . ALA A 1 83 ? -10.027 -7.382 15.870 1.00 82.75 83 ALA A CA 1
ATOM 608 C C . ALA A 1 83 ? -10.065 -7.101 17.384 1.00 82.75 83 ALA A C 1
ATOM 610 O O . ALA A 1 83 ? -10.905 -7.649 18.094 1.00 82.75 83 ALA A O 1
ATOM 611 N N . SER A 1 84 ? -9.151 -6.272 17.898 1.00 81.19 84 SER A N 1
ATOM 612 C CA . SER A 1 84 ? -9.000 -6.061 19.347 1.00 81.19 84 SER A CA 1
ATOM 613 C C . SER A 1 84 ? -9.703 -4.810 19.881 1.00 81.19 84 SER A C 1
ATOM 615 O O . SER A 1 84 ? -10.035 -4.771 21.063 1.00 81.19 84 SER A O 1
ATOM 617 N N . TRP A 1 85 ? -9.922 -3.797 19.038 1.00 74.12 85 TRP A N 1
ATOM 618 C CA . TRP A 1 85 ? -10.534 -2.500 19.354 1.00 74.12 85 TRP A CA 1
ATOM 619 C C . TRP A 1 85 ? -9.912 -1.773 20.565 1.00 74.12 85 TRP A C 1
ATOM 621 O O . TRP A 1 85 ? -10.599 -1.096 21.325 1.00 74.12 85 TRP A O 1
ATOM 631 N N . LYS A 1 86 ? -8.590 -1.906 20.768 1.00 77.94 86 LYS A N 1
ATOM 632 C CA . LYS A 1 86 ? -7.864 -1.310 21.912 1.00 77.94 86 LYS A CA 1
ATOM 633 C C . LYS A 1 86 ? -7.085 -0.056 21.521 1.00 77.94 86 LYS A C 1
ATOM 635 O O . LYS A 1 86 ? -6.449 -0.025 20.466 1.00 77.94 86 LYS A O 1
ATOM 640 N N . ALA A 1 87 ? -6.993 0.917 22.429 1.00 77.50 87 ALA A N 1
ATOM 641 C CA . ALA A 1 87 ? -6.228 2.152 22.209 1.00 77.50 87 ALA A CA 1
ATOM 642 C C . ALA A 1 87 ? -4.741 1.927 21.893 1.00 77.50 87 ALA A C 1
ATOM 644 O O . ALA A 1 87 ? -4.190 2.552 20.990 1.00 77.50 87 ALA A O 1
ATOM 645 N N . LYS A 1 88 ? -4.097 0.958 22.556 1.00 81.56 88 LYS A N 1
ATOM 646 C CA . LYS A 1 88 ? -2.692 0.607 22.279 1.00 81.56 88 LYS A CA 1
ATOM 647 C C . LYS A 1 88 ? -2.479 0.138 20.833 1.00 81.56 88 LYS A C 1
ATOM 649 O O . LYS A 1 88 ? -1.496 0.512 20.204 1.00 81.56 88 LYS A O 1
ATOM 654 N N . THR A 1 89 ? -3.420 -0.642 20.297 1.00 84.94 89 THR A N 1
ATOM 655 C CA . THR A 1 89 ? -3.357 -1.137 18.909 1.00 84.94 89 THR A CA 1
ATOM 656 C C . THR A 1 89 ? -3.671 -0.052 17.883 1.00 84.94 89 THR A C 1
ATOM 658 O O . THR A 1 89 ? -3.117 -0.080 16.791 1.00 84.94 89 THR A O 1
ATOM 661 N N . LEU A 1 90 ? -4.491 0.940 18.252 1.00 84.38 90 LEU A N 1
ATOM 662 C CA . LEU A 1 90 ? -4.826 2.070 17.386 1.00 84.38 90 LEU A CA 1
ATOM 663 C C . LEU A 1 90 ? -3.611 2.963 17.124 1.00 84.38 90 LEU A C 1
ATOM 665 O O . LEU A 1 90 ? -3.330 3.314 15.981 1.00 84.38 90 LEU A O 1
ATOM 669 N N . ILE A 1 91 ? -2.868 3.301 18.181 1.00 86.75 91 ILE A N 1
ATOM 670 C CA . ILE A 1 91 ? -1.670 4.144 18.071 1.00 86.75 91 ILE A CA 1
ATOM 671 C C . ILE A 1 91 ? -0.602 3.437 17.224 1.00 86.75 91 ILE A C 1
ATOM 673 O O . ILE A 1 91 ? 0.007 4.068 16.361 1.00 86.75 91 ILE A O 1
ATOM 677 N N . ALA A 1 92 ? -0.420 2.124 17.420 1.00 88.75 92 ALA A N 1
ATOM 678 C CA . ALA A 1 92 ? 0.506 1.317 16.626 1.00 88.75 92 ALA A CA 1
ATOM 679 C C . ALA A 1 92 ? 0.111 1.264 15.137 1.00 88.75 92 ALA A C 1
ATOM 681 O O . ALA A 1 92 ? 0.954 1.499 14.271 1.00 88.75 92 ALA A O 1
ATOM 682 N N . ALA A 1 93 ? -1.170 1.020 14.833 1.00 90.00 93 ALA A N 1
ATOM 683 C CA . ALA A 1 93 ? -1.680 1.008 13.461 1.00 90.00 93 ALA A CA 1
ATOM 684 C C . ALA A 1 93 ? -1.536 2.379 12.779 1.00 90.00 93 ALA A C 1
ATOM 686 O O . ALA A 1 93 ? -1.115 2.457 11.622 1.00 90.00 93 ALA A O 1
ATOM 687 N N . ASN A 1 94 ? -1.816 3.469 13.500 1.00 90.44 94 ASN A N 1
ATOM 688 C CA . ASN A 1 94 ? -1.659 4.826 12.985 1.00 90.44 94 ASN A CA 1
ATOM 689 C C . ASN A 1 94 ? -0.189 5.155 12.674 1.00 90.44 94 ASN A C 1
ATOM 691 O O . ASN A 1 94 ? 0.110 5.649 11.590 1.00 90.44 94 ASN A O 1
ATOM 695 N N . ALA A 1 95 ? 0.738 4.828 13.581 1.00 92.44 95 ALA A N 1
ATOM 696 C CA . ALA A 1 95 ? 2.167 5.054 13.363 1.00 92.44 95 ALA A CA 1
ATOM 697 C C . ALA A 1 95 ? 2.692 4.289 12.136 1.00 92.44 95 ALA A C 1
ATOM 699 O O . ALA A 1 95 ? 3.368 4.870 11.287 1.00 92.44 95 ALA A O 1
ATOM 700 N N . ALA A 1 96 ? 2.327 3.011 11.992 1.00 92.44 96 ALA A N 1
ATOM 701 C CA . ALA A 1 96 ? 2.718 2.214 10.832 1.00 92.44 96 ALA A CA 1
ATOM 702 C C . ALA A 1 96 ? 2.116 2.742 9.522 1.00 92.44 96 ALA A C 1
ATOM 704 O O . ALA A 1 96 ? 2.804 2.783 8.503 1.00 92.44 96 ALA A O 1
ATOM 705 N N . THR A 1 97 ? 0.863 3.207 9.554 1.00 92.88 97 THR A N 1
ATOM 706 C CA . THR A 1 97 ? 0.203 3.815 8.387 1.00 92.88 97 THR A CA 1
ATOM 707 C C . THR A 1 97 ? 0.915 5.099 7.951 1.00 92.88 97 THR A C 1
ATOM 709 O O . THR A 1 97 ? 1.112 5.300 6.757 1.00 92.88 97 THR A O 1
ATOM 712 N N . ILE A 1 98 ? 1.371 5.936 8.892 1.00 93.75 98 ILE A N 1
ATOM 713 C CA . ILE A 1 98 ? 2.140 7.158 8.591 1.00 93.75 98 ILE A CA 1
ATOM 714 C C . ILE A 1 98 ? 3.479 6.822 7.922 1.00 93.75 98 ILE A C 1
ATOM 716 O O . ILE A 1 98 ? 3.846 7.452 6.931 1.00 93.75 98 ILE A O 1
ATOM 720 N N . ILE A 1 99 ? 4.199 5.816 8.431 1.00 94.06 99 ILE A N 1
ATOM 721 C CA . ILE A 1 99 ? 5.476 5.379 7.843 1.00 94.06 99 ILE A CA 1
ATOM 722 C C . ILE A 1 99 ? 5.250 4.834 6.424 1.00 94.06 99 ILE A C 1
ATOM 724 O O . ILE A 1 99 ? 5.962 5.218 5.495 1.00 94.06 99 ILE A O 1
ATOM 728 N N . ALA A 1 100 ? 4.234 3.985 6.236 1.00 93.31 100 ALA A N 1
ATOM 729 C CA . ALA A 1 100 ? 3.866 3.459 4.922 1.00 93.31 100 ALA A CA 1
ATOM 730 C C . ALA A 1 100 ? 3.468 4.576 3.943 1.00 93.31 100 ALA A C 1
ATOM 732 O O . ALA A 1 100 ? 3.838 4.539 2.768 1.00 93.31 100 ALA A O 1
ATOM 733 N N . TRP A 1 101 ? 2.760 5.600 4.425 1.00 94.19 101 TRP A N 1
ATOM 734 C CA . TRP A 1 101 ? 2.385 6.763 3.628 1.00 94.19 101 TRP A CA 1
ATOM 735 C C . TRP A 1 101 ? 3.604 7.582 3.184 1.00 94.19 101 TRP A C 1
ATOM 737 O O . TRP A 1 101 ? 3.718 7.913 2.005 1.00 94.19 101 TRP A O 1
ATOM 747 N N . ALA A 1 102 ? 4.559 7.835 4.084 1.00 94.62 102 ALA A N 1
ATOM 748 C CA . ALA A 1 102 ? 5.795 8.546 3.752 1.00 94.62 102 ALA A CA 1
ATOM 749 C C . ALA A 1 102 ? 6.627 7.804 2.687 1.00 94.62 102 ALA A C 1
ATOM 751 O O . ALA A 1 102 ? 7.110 8.416 1.734 1.00 94.62 102 ALA A O 1
ATOM 752 N N . LEU A 1 103 ? 6.746 6.477 2.803 1.00 90.94 103 LEU A N 1
ATOM 753 C CA . LEU A 1 103 ? 7.423 5.647 1.799 1.00 90.94 103 LEU A CA 1
ATOM 754 C C . LEU A 1 103 ? 6.676 5.624 0.459 1.00 90.94 103 LEU A C 1
ATOM 756 O O . LEU A 1 103 ? 7.310 5.650 -0.595 1.00 90.94 103 LEU A O 1
ATOM 760 N N . SER A 1 104 ? 5.343 5.648 0.490 1.00 91.94 104 SER A N 1
ATOM 761 C CA . SER A 1 104 ? 4.526 5.707 -0.726 1.00 91.94 104 SER A CA 1
ATOM 762 C C . SER A 1 104 ? 4.703 7.037 -1.459 1.00 91.94 104 SER A C 1
ATOM 764 O O . SER A 1 104 ? 4.778 7.047 -2.685 1.00 91.94 104 SER A O 1
ATOM 766 N N . LEU A 1 105 ? 4.847 8.154 -0.735 1.00 91.88 105 LEU A N 1
ATOM 767 C CA . LEU A 1 105 ? 5.189 9.449 -1.333 1.00 91.88 105 LEU A CA 1
ATOM 768 C C . LEU A 1 105 ? 6.590 9.457 -1.946 1.00 91.88 105 LEU A C 1
ATOM 770 O O . LEU A 1 105 ? 6.786 10.040 -3.011 1.00 91.88 105 LEU A O 1
ATOM 774 N N . LEU A 1 106 ? 7.556 8.790 -1.307 1.00 91.31 106 LEU A N 1
ATOM 775 C CA . LEU A 1 106 ? 8.897 8.637 -1.868 1.00 91.31 106 LEU A CA 1
ATOM 776 C C . LEU A 1 106 ? 8.855 7.855 -3.191 1.00 91.31 106 LEU A C 1
ATOM 778 O O . LEU A 1 106 ? 9.420 8.302 -4.190 1.00 91.31 106 LEU A O 1
ATOM 782 N N . ALA A 1 107 ? 8.137 6.728 -3.218 1.00 89.81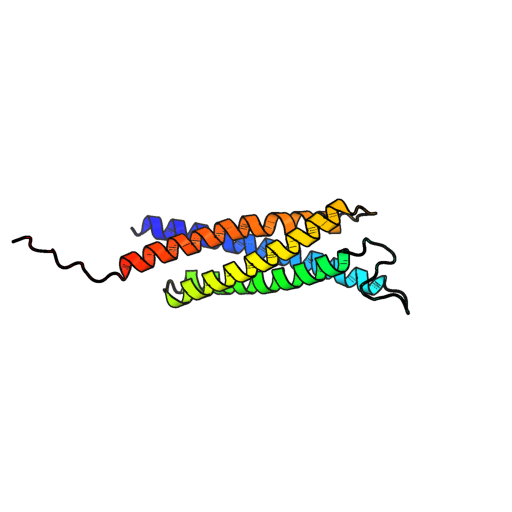 107 ALA A N 1
ATOM 783 C CA . ALA A 1 107 ? 7.935 5.932 -4.427 1.00 89.81 107 ALA A CA 1
ATOM 784 C C . ALA A 1 107 ? 7.178 6.724 -5.512 1.00 89.81 107 ALA A C 1
ATOM 786 O O . ALA A 1 107 ? 7.570 6.706 -6.678 1.00 89.81 107 ALA A O 1
ATOM 787 N N . MET A 1 108 ? 6.152 7.494 -5.135 1.00 90.62 108 MET A N 1
ATOM 788 C CA . MET A 1 108 ? 5.419 8.385 -6.041 1.00 90.62 108 MET A CA 1
ATOM 789 C C . MET A 1 108 ? 6.322 9.467 -6.642 1.00 90.62 108 MET A C 1
ATOM 791 O O . MET A 1 108 ? 6.244 9.725 -7.840 1.00 90.62 108 MET A O 1
ATOM 795 N N . GLY A 1 109 ? 7.211 10.076 -5.853 1.00 86.62 109 GLY A N 1
ATOM 796 C CA . GLY A 1 109 ? 8.172 11.062 -6.352 1.00 86.62 109 GLY A CA 1
ATOM 797 C C . GLY A 1 109 ? 9.091 10.487 -7.434 1.00 86.62 109 GLY A C 1
ATOM 798 O O . GLY A 1 109 ? 9.330 11.133 -8.457 1.00 86.62 109 GLY A O 1
ATOM 799 N N . LEU A 1 110 ? 9.544 9.243 -7.251 1.00 85.06 110 LEU A N 1
ATOM 800 C CA . LEU A 1 110 ? 10.335 8.523 -8.250 1.00 85.06 110 LEU A CA 1
ATOM 801 C C . LEU A 1 110 ? 9.505 8.137 -9.480 1.00 85.06 110 LEU A C 1
ATOM 803 O O . LEU A 1 110 ? 9.996 8.277 -10.598 1.00 85.06 110 LEU A O 1
ATOM 807 N N . ALA A 1 111 ? 8.241 7.744 -9.304 1.00 85.12 111 ALA A N 1
ATOM 808 C CA . ALA A 1 111 ? 7.330 7.454 -10.411 1.00 85.12 111 ALA A CA 1
ATOM 809 C C . ALA A 1 111 ? 7.067 8.702 -11.272 1.00 85.12 111 ALA A C 1
ATOM 811 O O . ALA A 1 111 ? 7.148 8.642 -12.496 1.00 85.12 111 ALA A O 1
ATOM 812 N N . CYS A 1 112 ? 6.838 9.864 -10.653 1.00 83.44 112 CYS A N 1
ATOM 813 C CA . CYS A 1 112 ? 6.691 11.134 -11.368 1.00 83.44 112 CYS A CA 1
ATOM 814 C C . CYS A 1 112 ? 7.955 11.493 -12.160 1.00 83.44 112 CYS A C 1
ATOM 816 O O . CYS A 1 112 ? 7.872 11.965 -13.297 1.00 83.44 112 CYS A O 1
ATOM 818 N N . ARG A 1 113 ? 9.137 11.257 -11.574 1.00 82.31 113 ARG A N 1
ATOM 819 C CA . ARG A 1 113 ? 10.411 11.495 -12.260 1.00 82.31 113 ARG A CA 1
ATOM 820 C C . ARG A 1 113 ? 10.588 10.563 -13.453 1.00 82.31 113 ARG A C 1
ATOM 822 O O . ARG A 1 113 ? 11.058 11.007 -14.499 1.00 82.31 113 ARG A O 1
ATOM 829 N N . GLU A 1 114 ? 10.181 9.310 -13.306 1.00 78.31 114 GLU A N 1
ATOM 830 C CA . GLU A 1 114 ? 10.205 8.327 -14.381 1.00 78.31 114 GLU A CA 1
ATOM 831 C C . GLU A 1 114 ? 9.294 8.694 -15.539 1.00 78.31 114 GLU A C 1
ATOM 833 O O . GLU A 1 114 ? 9.733 8.668 -16.690 1.00 78.31 114 GLU A O 1
ATOM 838 N N . VAL A 1 115 ? 8.062 9.130 -15.252 1.00 76.88 115 VAL A N 1
ATOM 839 C CA . VAL A 1 115 ? 7.127 9.634 -16.266 1.00 76.88 115 VAL A CA 1
ATOM 840 C C . VAL A 1 115 ? 7.765 10.772 -17.073 1.00 76.88 115 VAL A C 1
ATOM 842 O O . VAL A 1 115 ? 7.716 10.742 -18.307 1.00 76.88 115 VAL A O 1
ATOM 845 N N . GLY A 1 116 ? 8.417 11.721 -16.392 1.00 73.06 116 GLY A N 1
ATOM 846 C CA . GLY A 1 116 ? 9.024 12.905 -17.005 1.00 73.06 116 GLY A CA 1
ATOM 847 C C . GLY A 1 116 ? 10.302 12.656 -17.814 1.00 73.06 116 GLY A C 1
ATOM 848 O O . GLY A 1 116 ? 10.546 13.380 -18.774 1.00 73.06 116 GLY A O 1
ATOM 849 N N . LEU A 1 117 ? 11.113 11.651 -17.464 1.00 69.38 117 LEU A N 1
ATOM 850 C CA . LEU A 1 117 ? 12.363 11.358 -18.181 1.00 69.38 117 LEU A CA 1
ATOM 851 C C . LEU A 1 117 ? 12.129 10.711 -19.556 1.00 69.38 117 LEU A C 1
ATOM 853 O O . LEU A 1 117 ? 12.913 10.941 -20.470 1.00 69.38 117 LEU A O 1
ATOM 857 N N . GLY A 1 118 ? 11.020 9.986 -19.731 1.00 62.66 118 GLY A N 1
ATOM 858 C CA . GLY A 1 118 ? 10.644 9.392 -21.018 1.00 62.66 118 GLY A CA 1
ATOM 859 C C . GLY A 1 118 ? 11.556 8.234 -21.460 1.00 62.66 118 GLY A C 1
ATOM 860 O O . GLY A 1 118 ? 12.738 8.172 -21.144 1.00 62.66 118 GLY A O 1
ATOM 861 N N . GLY A 1 119 ? 10.996 7.261 -22.186 1.00 62.97 119 GLY A N 1
ATOM 862 C CA . GLY A 1 119 ? 11.731 6.082 -22.652 1.00 62.97 119 GLY A CA 1
ATOM 863 C C . GLY A 1 119 ? 10.829 5.041 -23.317 1.00 62.97 119 GLY A C 1
ATOM 864 O O . GLY A 1 119 ? 9.603 5.181 -23.331 1.00 62.97 119 GLY A O 1
ATOM 865 N N . ARG A 1 120 ? 11.433 3.985 -23.877 1.00 54.56 120 ARG A N 1
ATOM 866 C CA . ARG A 1 120 ? 10.729 2.840 -24.482 1.00 54.56 120 ARG A CA 1
ATOM 867 C C . ARG A 1 120 ? 10.066 2.029 -23.353 1.00 54.56 120 ARG A C 1
ATO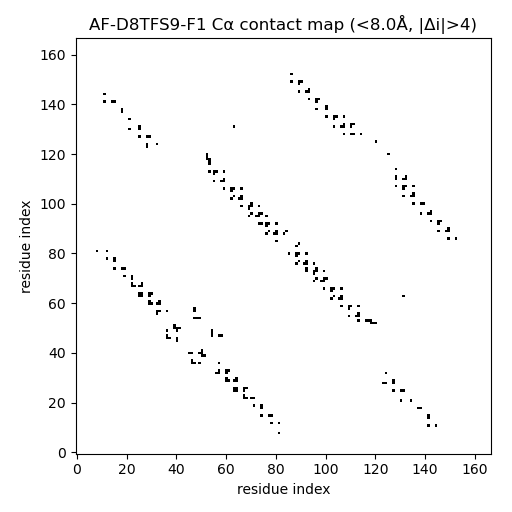M 869 O O . ARG A 1 120 ? 10.705 1.189 -22.734 1.00 54.56 120 ARG A O 1
ATOM 876 N N . ARG A 1 121 ? 8.817 2.373 -23.012 1.00 62.19 121 ARG A N 1
ATOM 877 C CA . ARG A 1 121 ? 8.078 1.791 -21.878 1.00 62.19 121 ARG A CA 1
ATOM 878 C C . ARG A 1 121 ? 7.312 0.541 -22.288 1.00 62.19 121 ARG A C 1
ATOM 880 O O . ARG A 1 121 ? 6.475 0.591 -23.185 1.00 62.19 121 ARG A O 1
ATOM 887 N N . ASP A 1 122 ? 7.514 -0.534 -21.542 1.00 68.31 122 ASP A N 1
ATOM 888 C CA . ASP A 1 122 ? 6.630 -1.695 -21.580 1.00 68.31 122 ASP A CA 1
ATOM 889 C C . ASP A 1 122 ? 5.356 -1.440 -20.763 1.00 68.31 122 ASP A C 1
ATOM 891 O O . ASP A 1 122 ? 5.371 -0.717 -19.762 1.00 68.31 122 ASP A O 1
ATOM 895 N N . GLY A 1 123 ? 4.237 -2.055 -21.161 1.00 73.44 123 GLY A N 1
ATOM 896 C CA . GLY A 1 123 ? 2.923 -1.827 -20.540 1.00 73.44 123 GLY A CA 1
ATOM 897 C C . GLY A 1 123 ? 2.883 -2.085 -19.026 1.00 73.44 123 GLY A C 1
ATOM 898 O O . GLY A 1 123 ? 2.190 -1.379 -18.294 1.00 73.44 123 GLY A O 1
ATOM 899 N N . ASN A 1 124 ? 3.690 -3.028 -18.536 1.00 76.81 124 ASN A N 1
ATOM 900 C CA . ASN A 1 124 ? 3.791 -3.346 -17.109 1.00 76.81 124 ASN A CA 1
ATOM 901 C C . ASN A 1 124 ? 4.419 -2.209 -16.289 1.00 76.81 124 ASN A C 1
ATOM 903 O O . ASN A 1 124 ? 3.994 -1.968 -15.161 1.00 76.81 124 ASN A O 1
ATOM 907 N N . LEU A 1 125 ? 5.391 -1.484 -16.855 1.00 79.12 125 LEU A N 1
ATOM 908 C CA . LEU A 1 125 ? 6.038 -0.347 -16.193 1.00 79.12 125 LEU A CA 1
ATOM 909 C C . LEU A 1 125 ? 5.059 0.822 -16.042 1.00 79.12 125 LEU A C 1
ATOM 911 O O . LEU A 1 125 ? 4.958 1.422 -14.979 1.00 79.12 125 LEU A O 1
ATOM 915 N N . ARG A 1 126 ? 4.259 1.072 -17.084 1.00 81.81 126 ARG A N 1
ATOM 916 C CA . ARG A 1 126 ? 3.197 2.086 -17.060 1.00 81.81 126 ARG A CA 1
ATOM 917 C C . ARG A 1 126 ? 2.105 1.760 -16.037 1.00 81.81 126 ARG A C 1
ATOM 919 O O . ARG A 1 126 ? 1.566 2.656 -15.395 1.00 81.81 126 ARG A O 1
ATOM 926 N N . SER A 1 127 ? 1.788 0.475 -15.883 1.00 83.06 127 SER A N 1
ATOM 927 C CA . SER A 1 127 ? 0.872 -0.001 -14.846 1.00 83.06 127 SER A CA 1
ATOM 928 C C . SER A 1 127 ? 1.445 0.259 -13.448 1.00 83.06 127 SER A C 1
ATOM 930 O O . SER A 1 127 ? 0.775 0.863 -12.614 1.00 83.06 127 SER A O 1
ATOM 932 N N . LEU A 1 128 ? 2.715 -0.103 -13.217 1.00 85.62 128 LEU A N 1
ATOM 933 C CA . LEU A 1 128 ? 3.418 0.138 -11.952 1.00 85.62 128 LEU A CA 1
ATOM 934 C C . LEU A 1 128 ? 3.428 1.628 -11.571 1.00 85.62 128 LEU A C 1
ATOM 936 O O . LEU A 1 128 ? 3.068 1.958 -10.445 1.00 85.62 128 LEU A O 1
ATOM 940 N N . GLU A 1 129 ? 3.778 2.517 -12.507 1.00 86.50 129 GLU A N 1
ATOM 941 C CA . GLU A 1 129 ? 3.742 3.976 -12.313 1.00 86.50 129 GLU A CA 1
ATOM 942 C C . GLU A 1 129 ? 2.354 4.440 -11.832 1.00 86.50 129 GLU A C 1
ATOM 944 O O . GLU A 1 129 ? 2.242 5.142 -10.826 1.00 86.50 129 GLU A O 1
ATOM 949 N N . GLY A 1 130 ? 1.286 4.002 -12.509 1.00 86.00 130 GLY A N 1
ATOM 950 C CA . GLY A 1 130 ? -0.088 4.361 -12.155 1.00 86.00 130 GLY A CA 1
ATOM 951 C C . GLY A 1 130 ? -0.503 3.861 -10.769 1.00 86.00 130 GLY A C 1
ATOM 952 O O . GLY A 1 130 ? -1.072 4.619 -9.982 1.00 86.00 130 GLY A O 1
ATOM 953 N N . PHE A 1 131 ? -0.177 2.610 -10.437 1.00 85.75 131 PHE A N 1
ATOM 954 C CA . PHE A 1 131 ? -0.476 2.046 -9.122 1.00 85.75 131 PHE A CA 1
ATOM 955 C C . PHE A 1 131 ? 0.253 2.789 -7.996 1.00 85.75 131 PHE A C 1
ATOM 957 O O . PHE A 1 131 ? -0.363 3.116 -6.981 1.00 85.75 131 PHE A O 1
ATOM 964 N N . VAL A 1 132 ? 1.538 3.100 -8.182 1.00 88.44 132 VAL A N 1
ATOM 965 C CA . VAL A 1 132 ? 2.354 3.816 -7.189 1.00 88.44 132 VAL A CA 1
ATOM 966 C C . VAL A 1 132 ? 1.857 5.248 -6.975 1.00 88.44 132 VAL A C 1
ATOM 968 O O . VAL A 1 132 ? 1.829 5.713 -5.838 1.00 88.44 132 VAL A O 1
ATOM 971 N N . ILE A 1 133 ? 1.398 5.929 -8.029 1.00 88.56 133 ILE A N 1
ATOM 972 C CA . ILE A 1 133 ? 0.786 7.264 -7.921 1.00 88.56 133 ILE A CA 1
ATOM 973 C C . ILE A 1 133 ? -0.548 7.214 -7.161 1.00 88.56 133 ILE A C 1
ATOM 975 O O . ILE A 1 133 ? -0.869 8.144 -6.422 1.00 88.56 133 ILE A O 1
ATOM 979 N N . PHE A 1 134 ? -1.330 6.142 -7.317 1.00 89.38 134 PHE A N 1
ATOM 980 C CA . PHE A 1 134 ? -2.641 6.012 -6.675 1.00 89.38 134 PHE A CA 1
ATOM 981 C C . PHE A 1 134 ? -2.563 5.589 -5.195 1.00 89.38 134 PHE A C 1
ATOM 983 O O . PHE A 1 134 ? -3.357 6.052 -4.377 1.00 89.38 134 PHE A O 1
ATOM 990 N N . LEU A 1 135 ? -1.583 4.758 -4.825 1.00 89.19 135 LEU A N 1
ATOM 991 C CA . LEU A 1 135 ? -1.375 4.241 -3.463 1.00 89.19 135 LEU A CA 1
ATOM 992 C C . LEU A 1 135 ? -1.458 5.281 -2.323 1.00 89.19 135 LEU A C 1
ATOM 994 O O . LEU A 1 135 ? -2.183 5.028 -1.353 1.00 89.19 135 LEU A O 1
ATOM 998 N N . PRO A 1 136 ? -0.761 6.437 -2.383 1.00 90.62 136 PRO A N 1
ATOM 999 C CA . PRO A 1 136 ? -0.783 7.407 -1.290 1.00 90.62 136 PRO A CA 1
ATOM 1000 C C . PRO A 1 136 ? -2.178 7.994 -1.052 1.00 90.62 136 PRO A C 1
ATOM 1002 O O . PRO A 1 136 ? -2.508 8.304 0.090 1.00 90.62 136 PRO A O 1
ATOM 1005 N N . TRP A 1 137 ? -3.026 8.089 -2.081 1.00 88.56 137 TRP A N 1
ATOM 1006 C CA . TRP A 1 137 ? -4.405 8.568 -1.940 1.00 88.56 137 TRP A CA 1
ATOM 1007 C C . TRP A 1 137 ? -5.273 7.592 -1.149 1.00 88.56 137 TRP A C 1
ATOM 1009 O O . TRP A 1 137 ? -6.010 8.004 -0.255 1.00 88.56 137 TRP A O 1
ATOM 1019 N N . VAL A 1 138 ? -5.149 6.292 -1.424 1.00 87.94 138 VAL A N 1
ATOM 1020 C CA . VAL A 1 138 ? -5.883 5.256 -0.679 1.00 87.94 138 VAL A CA 1
ATOM 1021 C C . VAL A 1 138 ? -5.408 5.207 0.777 1.00 87.94 138 VAL A C 1
ATOM 1023 O O . VAL A 1 138 ? -6.215 5.092 1.699 1.00 87.94 138 VAL A O 1
ATOM 1026 N N . LEU A 1 139 ? -4.102 5.374 1.005 1.00 88.69 139 LEU A N 1
ATOM 1027 C CA . LEU A 1 139 ? -3.534 5.448 2.353 1.00 88.69 139 LEU A CA 1
ATOM 1028 C C . LEU A 1 139 ? -3.992 6.676 3.139 1.00 88.69 139 LEU A C 1
ATOM 1030 O O . LEU A 1 139 ? -4.191 6.562 4.347 1.00 88.69 139 LEU A O 1
ATOM 1034 N N . LEU A 1 140 ? -4.197 7.823 2.485 1.00 90.19 140 LEU A N 1
ATOM 1035 C CA . LEU A 1 140 ? -4.742 9.014 3.142 1.00 90.19 140 LEU A CA 1
ATOM 1036 C C . LEU A 1 140 ? -6.132 8.755 3.717 1.00 90.19 140 LEU A C 1
ATOM 1038 O O . LEU A 1 140 ? -6.396 9.127 4.859 1.00 90.19 140 LEU A O 1
ATOM 1042 N N . VAL A 1 141 ? -6.999 8.073 2.964 1.00 88.31 141 VAL A N 1
ATOM 1043 C CA . VAL A 1 141 ? -8.333 7.699 3.453 1.00 88.31 141 VAL A CA 1
ATOM 1044 C C . VAL A 1 141 ? -8.203 6.853 4.719 1.00 88.31 141 VAL A C 1
ATOM 1046 O O . VAL A 1 141 ? -8.812 7.171 5.740 1.00 88.31 141 VAL A O 1
ATOM 1049 N N . GLN A 1 142 ? -7.341 5.833 4.698 1.00 87.25 142 GLN A N 1
ATOM 1050 C CA . GLN A 1 142 ? -7.109 4.984 5.865 1.00 87.25 142 GLN A CA 1
ATOM 1051 C C . GLN A 1 142 ? -6.528 5.771 7.053 1.00 87.25 142 GLN A C 1
ATOM 1053 O O . GLN A 1 142 ? -6.974 5.605 8.188 1.00 87.25 142 GLN A O 1
ATOM 1058 N N . MET A 1 143 ? -5.583 6.676 6.809 1.00 91.56 143 MET A N 1
ATOM 1059 C CA . MET A 1 143 ? -4.989 7.525 7.840 1.00 91.56 143 MET A CA 1
ATOM 1060 C C . MET A 1 143 ? -6.031 8.426 8.519 1.00 91.56 143 MET A C 1
ATOM 1062 O O . MET A 1 143 ? -6.057 8.506 9.748 1.00 91.56 143 MET A O 1
ATOM 1066 N N . VAL A 1 144 ? -6.940 9.039 7.755 1.00 90.19 144 VAL A N 1
ATOM 1067 C CA . VAL A 1 144 ? -8.035 9.855 8.309 1.00 90.19 144 VAL A CA 1
ATOM 1068 C C . VAL A 1 144 ? -8.966 9.009 9.179 1.00 90.19 144 VAL A C 1
ATOM 1070 O O . VAL A 1 144 ? -9.365 9.454 10.257 1.00 90.19 144 VAL A O 1
ATOM 1073 N N . THR A 1 145 ? -9.266 7.765 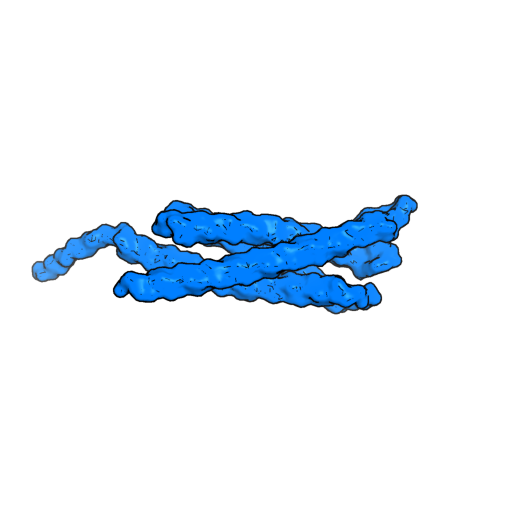8.783 1.00 86.94 145 THR A N 1
ATOM 1074 C CA . THR A 1 145 ? -10.083 6.876 9.630 1.00 86.94 145 THR A CA 1
ATOM 1075 C C . THR A 1 145 ? -9.416 6.576 10.975 1.00 86.94 145 THR A C 1
ATOM 1077 O O . THR A 1 145 ? -10.091 6.586 12.006 1.00 86.94 145 THR A O 1
ATOM 1080 N N . TRP A 1 146 ? -8.089 6.401 11.004 1.00 88.38 146 TRP A N 1
ATOM 1081 C CA . TRP A 1 146 ? -7.346 6.214 12.253 1.00 88.38 146 TRP A CA 1
ATOM 1082 C C . TRP A 1 146 ? -7.327 7.468 13.121 1.00 88.38 146 TRP A C 1
ATOM 1084 O O . TRP A 1 146 ? -7.465 7.370 14.341 1.00 88.38 146 TRP A O 1
ATOM 1094 N N . GLN A 1 147 ? -7.224 8.649 12.514 1.00 88.75 147 GLN A N 1
ATOM 1095 C CA . GLN A 1 147 ? -7.303 9.915 13.240 1.00 88.75 147 GLN A CA 1
ATOM 1096 C C . GLN A 1 147 ? -8.672 10.121 13.890 1.00 88.75 147 GLN A C 1
ATOM 1098 O O . GLN A 1 147 ? -8.737 10.445 15.077 1.00 88.75 147 GLN A O 1
ATOM 1103 N N . ALA A 1 148 ? -9.756 9.861 13.157 1.00 86.81 148 ALA A N 1
ATOM 1104 C CA . ALA A 1 148 ? -11.109 9.936 13.699 1.00 86.81 148 ALA A CA 1
ATOM 1105 C C . ALA A 1 148 ? -11.303 8.957 14.870 1.00 86.81 148 ALA A C 1
ATOM 1107 O O . ALA A 1 148 ? -11.795 9.347 15.929 1.00 86.81 148 ALA A O 1
ATOM 1108 N N . ALA A 1 149 ? -10.836 7.711 14.726 1.00 84.19 149 ALA A N 1
ATOM 1109 C CA . ALA A 1 149 ? -10.899 6.715 15.794 1.00 84.19 149 ALA A CA 1
ATOM 1110 C C . ALA A 1 149 ? -10.123 7.146 17.054 1.00 84.19 149 ALA A C 1
ATOM 1112 O O . ALA A 1 149 ? -10.585 6.917 18.172 1.00 84.19 149 ALA A O 1
ATOM 1113 N N . MET A 1 150 ? -8.972 7.815 16.900 1.00 85.25 150 MET A N 1
ATOM 1114 C CA . MET A 1 150 ? -8.185 8.302 18.042 1.00 85.25 150 MET A CA 1
ATOM 1115 C C . MET A 1 150 ? -8.904 9.418 18.799 1.00 85.25 150 MET A C 1
ATOM 1117 O O . MET A 1 150 ? -8.832 9.463 20.027 1.00 85.25 150 MET A O 1
ATOM 1121 N N . VAL A 1 151 ? -9.598 10.312 18.089 1.00 85.19 151 VAL A N 1
ATOM 1122 C CA . VAL A 1 151 ? -10.393 11.381 18.711 1.00 85.19 151 VAL A CA 1
ATOM 1123 C C . VAL A 1 151 ? -11.538 10.786 19.527 1.00 85.19 151 VAL A C 1
ATOM 1125 O O . VAL A 1 151 ? -11.704 11.160 20.686 1.00 85.19 151 VAL A O 1
ATOM 1128 N N . VAL A 1 152 ? -12.265 9.811 18.972 1.00 83.38 152 VAL A N 1
ATOM 1129 C CA . VAL A 1 152 ? -13.365 9.129 19.677 1.00 83.38 152 VAL A CA 1
ATOM 1130 C C . VAL A 1 152 ? -12.864 8.451 20.956 1.00 83.38 152 VAL A C 1
ATOM 1132 O O . VAL A 1 152 ? -13.414 8.686 22.030 1.00 83.38 152 VAL A O 1
ATOM 1135 N N . GLN A 1 153 ? -11.756 7.704 20.887 1.00 81.81 153 GLN A N 1
ATOM 1136 C CA . GLN A 1 153 ? -11.201 7.037 22.071 1.00 81.81 153 GLN A CA 1
ATOM 1137 C C . GLN A 1 153 ? -10.715 8.009 23.153 1.00 81.81 153 GLN A C 1
ATOM 1139 O O . GLN A 1 153 ? -10.830 7.703 24.340 1.00 81.81 153 GLN A O 1
ATOM 1144 N N . ARG A 1 154 ? -10.187 9.182 22.776 1.00 79.38 154 ARG A N 1
ATOM 1145 C CA . ARG A 1 154 ? -9.784 10.215 23.746 1.00 79.38 154 ARG A CA 1
ATOM 1146 C C . ARG A 1 154 ? -10.973 10.770 24.523 1.00 79.38 154 ARG A C 1
ATOM 1148 O O . ARG A 1 154 ? -10.826 11.015 25.715 1.00 79.38 154 ARG A O 1
ATOM 1155 N N . VAL A 1 155 ? -12.118 10.955 23.867 1.00 79.75 155 VAL A N 1
ATOM 1156 C CA . VAL A 1 155 ? -13.344 11.443 24.518 1.00 79.75 155 VAL A CA 1
ATOM 1157 C C . VAL A 1 155 ? -13.871 10.413 25.516 1.00 79.75 155 VAL A C 1
ATOM 1159 O O . VAL A 1 155 ? -14.210 10.773 26.637 1.00 79.75 155 VAL A O 1
ATOM 1162 N N . GLU A 1 156 ? -13.872 9.129 25.152 1.00 77.50 156 GLU A N 1
ATOM 1163 C CA . GLU A 1 156 ? -14.350 8.048 26.029 1.00 77.50 156 GLU A CA 1
ATOM 1164 C C . GLU A 1 156 ? -13.496 7.854 27.292 1.00 77.50 156 GLU A C 1
ATOM 1166 O O . GLU A 1 156 ? -14.007 7.406 28.315 1.00 77.50 156 GLU A O 1
ATOM 1171 N N . HIS A 1 157 ? -12.203 8.183 27.235 1.00 73.44 157 HIS A N 1
ATOM 1172 C CA . HIS A 1 157 ? -11.271 8.022 28.358 1.00 73.44 157 HIS A CA 1
ATOM 1173 C C . HIS A 1 157 ? -11.052 9.324 29.152 1.00 73.44 157 HIS A C 1
ATOM 1175 O O . HIS A 1 157 ? -10.189 9.363 30.032 1.00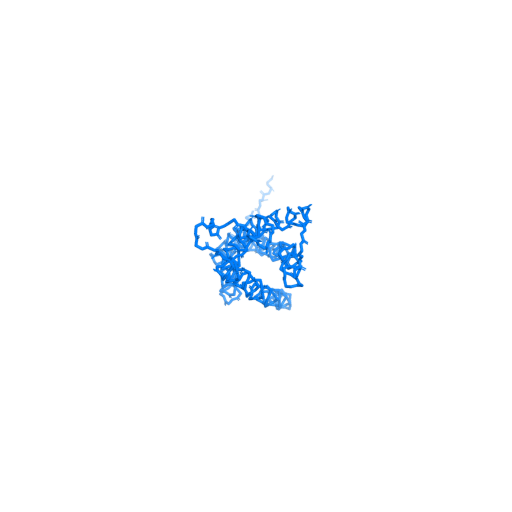 73.44 157 HIS A O 1
ATOM 1181 N N . ALA A 1 158 ? -11.793 10.397 28.851 1.00 73.62 158 ALA A N 1
ATOM 1182 C CA . ALA A 1 158 ? -11.719 11.634 29.619 1.00 73.62 158 ALA A CA 1
ATOM 1183 C C . ALA A 1 158 ? -12.324 11.430 31.026 1.00 73.62 158 ALA A C 1
ATOM 1185 O O . ALA A 1 158 ? -13.379 10.803 31.150 1.00 73.62 158 ALA A O 1
ATOM 1186 N N . PRO A 1 159 ? -11.687 11.941 32.099 1.00 77.00 159 PRO A N 1
ATOM 1187 C CA . PRO A 1 159 ? -12.256 11.859 33.440 1.00 77.00 159 PRO A CA 1
ATOM 1188 C C . PRO A 1 159 ? -13.612 12.581 33.477 1.00 77.00 159 PRO A C 1
ATOM 1190 O O . PRO A 1 159 ? -13.765 13.602 32.798 1.00 77.00 159 PRO A O 1
ATOM 1193 N N . PRO A 1 160 ? -14.592 12.093 34.263 1.00 74.06 160 PRO A N 1
ATOM 1194 C CA . PRO A 1 160 ? -15.870 12.774 34.392 1.00 74.06 160 PRO A CA 1
ATOM 1195 C C . PRO A 1 160 ? -15.613 14.193 34.898 1.00 74.06 160 PRO A C 1
ATOM 1197 O O . PRO A 1 160 ? -15.043 14.389 35.972 1.00 74.06 160 PRO A O 1
ATOM 1200 N N . THR A 1 161 ? -16.005 15.189 34.107 1.00 71.31 161 THR A N 1
ATOM 1201 C CA . THR A 1 161 ? -15.981 16.584 34.535 1.00 71.31 161 THR A CA 1
ATOM 1202 C C . THR A 1 161 ? -16.916 16.707 35.729 1.00 71.31 161 THR A C 1
ATOM 1204 O O . THR A 1 161 ? -18.135 16.603 35.572 1.00 71.31 161 THR A O 1
ATOM 1207 N N . THR A 1 162 ? -16.361 16.894 36.927 1.00 66.12 162 THR A N 1
ATOM 1208 C CA . THR A 1 162 ? -17.149 17.297 38.090 1.00 66.12 162 THR A CA 1
ATOM 1209 C C . THR A 1 162 ? -17.895 18.577 37.711 1.00 66.12 162 THR A C 1
ATOM 1211 O O . THR A 1 162 ? -17.261 19.512 37.208 1.00 66.12 162 THR A O 1
ATOM 1214 N N . PRO A 1 163 ? -19.230 18.639 37.871 1.00 64.81 163 PRO A N 1
ATOM 1215 C CA . PRO A 1 163 ? -19.961 19.863 37.600 1.00 64.81 163 PRO A CA 1
ATOM 1216 C C . PRO A 1 163 ? -19.364 20.953 38.484 1.00 64.81 163 PRO A C 1
ATOM 1218 O O . PRO A 1 163 ? -19.352 20.847 39.712 1.00 64.81 163 PRO A O 1
ATOM 1221 N N . ARG A 1 164 ? -18.796 21.975 37.843 1.00 63.53 164 ARG A N 1
ATOM 1222 C CA . ARG A 1 164 ? -18.279 23.156 38.521 1.00 63.53 164 ARG A CA 1
ATOM 1223 C C . ARG A 1 164 ? -19.504 23.864 39.091 1.00 63.53 164 ARG A C 1
ATOM 1225 O O . ARG A 1 164 ? -20.188 24.572 38.361 1.00 63.53 164 ARG A O 1
ATOM 1232 N N . MET A 1 165 ? -19.826 23.593 40.355 1.00 60.06 165 MET A N 1
ATOM 1233 C CA . MET A 1 165 ? -20.826 24.360 41.087 1.00 60.06 165 MET A CA 1
ATOM 1234 C C . MET A 1 165 ? -20.314 25.798 41.131 1.00 60.06 165 MET A C 1
ATOM 1236 O O . MET A 1 165 ? -19.366 26.112 41.847 1.00 60.06 165 MET A O 1
ATOM 1240 N N . THR A 1 166 ? -20.862 26.639 40.259 1.00 66.69 166 THR A N 1
ATOM 1241 C CA . THR A 1 166 ? -20.720 28.087 40.338 1.00 66.69 166 THR A CA 1
ATOM 1242 C C . THR A 1 166 ? -21.452 28.521 41.600 1.00 66.69 166 THR A C 1
ATOM 1244 O O . THR A 1 166 ? -22.677 28.407 41.656 1.00 66.69 166 THR A O 1
ATOM 1247 N N . VAL A 1 167 ? -20.677 28.904 42.615 1.00 60.12 167 VAL A N 1
ATOM 1248 C CA . VAL A 1 167 ? -21.151 29.643 43.793 1.00 60.12 167 VAL A CA 1
ATOM 1249 C C . VAL A 1 167 ? -21.433 31.080 43.381 1.00 60.12 167 VAL A C 1
ATOM 1251 O O . VAL A 1 167 ? -20.622 31.609 42.585 1.00 60.12 167 VAL A O 1
#

Mean predicted aligned error: 8.54 Å